Protein AF-A0A7C7CUU5-F1 (afdb_monomer)

Nearest PDB structures (foldseek):
  8btg-assembly1_E  TM=9.180E-01  e=2.457E-09  Bacillus subtilis
  8btg-assembly1_B  TM=9.273E-01  e=6.501E-09  Bacillus subtilis
  8bv3-assembly1_B  TM=9.306E-01  e=6.501E-09  Bacillus subtilis
  8btg-assembly1_A  TM=9.270E-01  e=6.909E-09  Bacillus subtilis
  2z4r-assembly2_B  TM=9.259E-01  e=1.269E-08  Thermotoga maritima

Mean predicted aligned error: 5.41 Å

Foldseek 3Di:
DVVVLPPAQEAEEEAPLVCFPVVVVLVVVLVSLVVCVVVVHHYDYYHDDQLVPRPRHDPSSSCSNVVDDDDDDDQADLVRLLVLLVVLCVVVVADDDPVLSVVCSVFWDRDNVRSNVLSVQQSVQCVVVVHHDDNVSSCVSVVTD

Radius of gyration: 21.54 Å; Cα contacts (8 Å, |Δi|>4): 135; chains: 1; bounding box: 41×31×57 Å

pLDDT: mean 91.65, std 7.76, range [48.78, 97.62]

Secondary structure (DSSP, 8-state):
-TTGGGG-SEEEE--GGGGTT-HHHHHHHHHHHHHHHHTT-EEEE--SS-GGG-TTS-HHHHHHHHSS-----PPPPHHHHHHHHHHHHHHTT----HHHHHHHHHHS-SSHHHHHHHHHHHHHHHHHHT----HHHHHHHHT--

Structur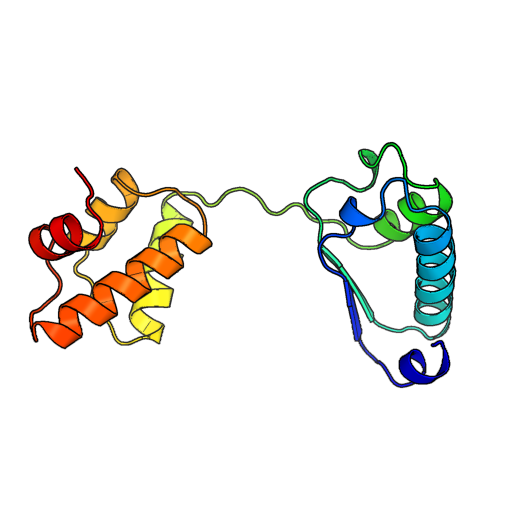e (mmCIF, N/CA/C/O backbone):
data_AF-A0A7C7CUU5-F1
#
_entry.id   AF-A0A7C7CUU5-F1
#
loop_
_atom_site.group_PDB
_atom_site.id
_atom_site.type_symbol
_atom_site.label_atom_id
_atom_site.label_alt_id
_atom_site.label_comp_id
_atom_site.label_asym_id
_atom_site.label_entity_id
_atom_site.label_seq_id
_atom_site.pdbx_PDB_ins_code
_atom_site.Cartn_x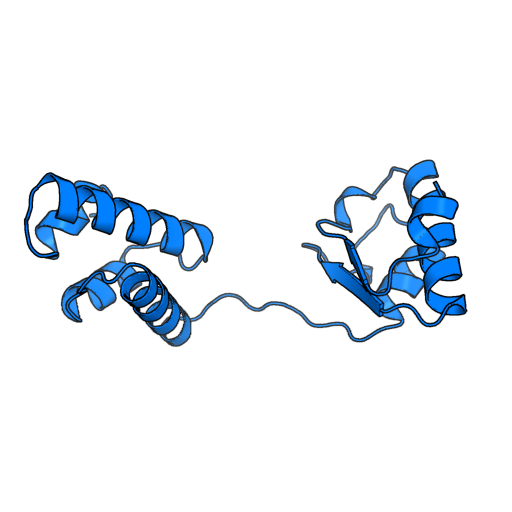
_atom_site.Cartn_y
_atom_site.Cartn_z
_atom_site.occupancy
_atom_site.B_iso_or_equiv
_atom_site.auth_seq_id
_atom_site.auth_comp_id
_atom_site.auth_asym_id
_atom_site.auth_atom_id
_atom_site.pdbx_PDB_model_num
ATOM 1 N N . PHE A 1 1 ? 7.068 -18.279 -21.998 1.00 48.78 1 PHE A N 1
ATOM 2 C CA . PHE A 1 1 ? 6.876 -16.993 -21.290 1.00 48.78 1 PHE A CA 1
ATOM 3 C C . PHE A 1 1 ? 6.014 -16.027 -22.108 1.00 48.78 1 PHE A C 1
ATOM 5 O O . PHE A 1 1 ? 4.957 -15.649 -21.632 1.00 48.78 1 PHE A O 1
ATOM 12 N N . ILE A 1 2 ? 6.373 -15.716 -23.363 1.00 55.19 2 ILE A N 1
ATOM 13 C CA . ILE A 1 2 ? 5.593 -14.809 -24.239 1.00 55.19 2 ILE A CA 1
ATOM 14 C C . ILE A 1 2 ? 4.185 -15.345 -24.594 1.00 55.19 2 ILE A C 1
ATOM 16 O O . ILE A 1 2 ? 3.249 -14.558 -24.719 1.00 55.19 2 ILE A O 1
ATOM 20 N N . SER A 1 3 ? 3.977 -16.669 -24.691 1.00 58.28 3 SER A N 1
ATOM 21 C CA . SER A 1 3 ? 2.643 -17.207 -25.032 1.00 58.28 3 SER A CA 1
ATOM 22 C C . SER A 1 3 ? 1.585 -16.953 -23.950 1.00 58.28 3 SER A C 1
ATOM 24 O O . SER A 1 3 ? 0.435 -16.697 -24.285 1.00 58.28 3 SER A O 1
ATOM 26 N N . ILE A 1 4 ? 1.971 -16.924 -22.667 1.00 62.25 4 ILE A N 1
ATOM 27 C CA . ILE A 1 4 ? 1.054 -16.642 -21.546 1.00 62.25 4 ILE A CA 1
ATOM 28 C C . ILE A 1 4 ? 0.581 -15.179 -21.591 1.00 62.25 4 ILE A C 1
ATOM 30 O O . ILE A 1 4 ? -0.556 -14.875 -21.253 1.00 62.25 4 ILE A O 1
ATOM 34 N N . LEU A 1 5 ? 1.433 -14.277 -22.084 1.00 66.38 5 LEU A N 1
ATOM 35 C CA . LEU A 1 5 ? 1.141 -12.847 -22.207 1.00 66.38 5 LEU A CA 1
ATOM 36 C C . LEU A 1 5 ? 0.361 -12.496 -23.484 1.00 66.38 5 LEU A C 1
ATOM 38 O O . LEU A 1 5 ? 0.025 -11.339 -23.704 1.00 66.38 5 LEU A O 1
ATOM 42 N N . SER A 1 6 ? 0.076 -13.467 -24.354 1.00 67.31 6 SER A N 1
ATOM 43 C CA . SER A 1 6 ? -0.603 -13.187 -25.625 1.00 67.31 6 SER A CA 1
ATOM 44 C C . SER A 1 6 ? -2.115 -12.985 -25.474 1.00 67.31 6 SER A C 1
ATOM 46 O O . SER A 1 6 ? -2.705 -12.320 -26.318 1.00 67.31 6 SER A O 1
ATOM 48 N N . ASN A 1 7 ? -2.708 -13.479 -24.381 1.00 80.38 7 ASN A N 1
ATOM 49 C CA . ASN A 1 7 ? -4.144 -13.382 -24.090 1.00 80.38 7 ASN A CA 1
ATOM 50 C C . ASN A 1 7 ? -4.478 -12.453 -22.911 1.00 80.38 7 ASN A C 1
ATOM 52 O O . ASN A 1 7 ? -5.584 -12.521 -22.385 1.00 80.38 7 ASN A O 1
ATOM 56 N N . ILE A 1 8 ? -3.547 -11.606 -22.460 1.00 88.19 8 ILE A N 1
ATOM 57 C CA . ILE A 1 8 ? -3.843 -10.652 -21.383 1.00 88.19 8 ILE A CA 1
ATOM 58 C C . ILE A 1 8 ? -4.290 -9.307 -21.949 1.00 88.19 8 ILE A C 1
ATOM 60 O O . ILE A 1 8 ? -3.719 -8.818 -22.921 1.00 88.19 8 ILE A O 1
ATOM 64 N N . ASP A 1 9 ? -5.280 -8.691 -21.309 1.00 90.75 9 ASP A N 1
ATOM 65 C CA . ASP A 1 9 ? -5.729 -7.331 -21.634 1.00 90.75 9 ASP A CA 1
ATOM 66 C C . ASP A 1 9 ? -5.135 -6.270 -20.702 1.00 90.75 9 ASP A C 1
ATOM 68 O O . ASP A 1 9 ? -5.076 -5.091 -21.056 1.00 90.75 9 ASP A O 1
ATOM 72 N N . LEU A 1 10 ? -4.664 -6.699 -19.525 1.00 92.31 10 LEU A N 1
ATOM 73 C CA . LEU A 1 10 ? -4.067 -5.857 -18.497 1.00 92.31 10 LEU A CA 1
ATOM 74 C C . LEU A 1 10 ? -2.840 -6.544 -17.882 1.00 92.31 10 LEU A C 1
ATOM 76 O O . LEU A 1 10 ? -2.936 -7.662 -17.378 1.00 92.31 10 LEU A O 1
ATOM 80 N N . PHE A 1 11 ? -1.705 -5.848 -17.885 1.00 93.00 11 PHE A N 1
ATOM 81 C CA . PHE A 1 11 ? -0.484 -6.228 -17.179 1.00 93.00 11 PHE A CA 1
ATOM 82 C C . PHE A 1 11 ? -0.249 -5.276 -16.005 1.00 93.00 11 PHE A C 1
ATOM 84 O O . PHE A 1 11 ? -0.115 -4.069 -16.202 1.00 93.00 11 PHE A O 1
ATOM 91 N N . LEU A 1 12 ? -0.201 -5.820 -14.790 1.00 94.88 12 LEU A N 1
ATOM 92 C CA . LEU A 1 12 ? 0.088 -5.077 -13.565 1.00 94.88 12 LEU A CA 1
ATOM 93 C C . LEU A 1 12 ? 1.406 -5.574 -12.986 1.00 94.88 12 LEU A C 1
ATOM 95 O O . LEU A 1 12 ? 1.577 -6.780 -12.800 1.00 94.88 12 LEU A O 1
ATOM 99 N N . LEU A 1 13 ? 2.315 -4.655 -12.684 1.00 93.44 13 LEU A N 1
ATOM 100 C CA . LEU A 1 13 ? 3.590 -4.981 -12.059 1.00 93.44 13 LEU A CA 1
ATOM 101 C C . LEU A 1 13 ? 3.846 -4.046 -10.879 1.00 93.44 13 LEU A C 1
ATOM 103 O O . LEU A 1 13 ? 3.903 -2.830 -11.040 1.00 93.44 13 LEU A O 1
ATOM 107 N N . ASP A 1 14 ? 3.997 -4.638 -9.702 1.00 94.62 14 ASP A N 1
ATOM 108 C CA . ASP A 1 14 ? 4.284 -3.935 -8.454 1.00 94.62 14 ASP A CA 1
ATOM 109 C C . ASP A 1 14 ? 5.778 -4.018 -8.104 1.00 94.62 14 ASP A C 1
ATOM 111 O O . ASP A 1 14 ? 6.490 -4.900 -8.597 1.00 94.62 14 ASP A O 1
ATOM 115 N N . ALA A 1 15 ? 6.237 -3.103 -7.251 1.00 93.50 15 ALA A N 1
ATOM 116 C CA . ALA A 1 15 ? 7.617 -2.971 -6.790 1.00 93.50 15 ALA A CA 1
ATOM 117 C C . ALA A 1 15 ? 8.652 -2.982 -7.933 1.00 93.50 15 ALA A C 1
ATOM 119 O O . ALA A 1 15 ? 9.645 -3.717 -7.887 1.00 93.50 15 ALA A O 1
ATOM 120 N N . VAL A 1 16 ? 8.429 -2.173 -8.977 1.00 93.25 16 VAL A N 1
ATOM 121 C CA . VAL A 1 16 ? 9.335 -2.110 -10.144 1.00 93.25 16 VAL A CA 1
ATOM 122 C C . VAL A 1 16 ? 10.773 -1.743 -9.772 1.00 93.25 16 VAL A C 1
ATOM 124 O O . VAL A 1 16 ? 11.707 -2.203 -10.421 1.00 93.25 16 VAL A O 1
ATOM 127 N N . ASP A 1 17 ? 10.966 -0.994 -8.688 1.00 93.44 17 ASP A N 1
ATOM 128 C CA . ASP A 1 17 ? 12.261 -0.660 -8.088 1.00 93.44 17 ASP A CA 1
ATOM 129 C C . ASP A 1 17 ? 13.119 -1.896 -7.750 1.00 93.44 17 ASP A C 1
ATOM 131 O O . ASP A 1 17 ? 14.345 -1.849 -7.832 1.00 93.44 17 ASP A O 1
ATOM 135 N N . HIS A 1 18 ? 12.517 -3.060 -7.487 1.00 94.31 18 HIS A N 1
ATOM 136 C CA . HIS A 1 18 ? 13.259 -4.297 -7.207 1.00 94.31 18 HIS A CA 1
ATOM 137 C C . HIS A 1 18 ? 14.016 -4.873 -8.416 1.00 94.31 18 HIS A C 1
ATOM 139 O O . HIS A 1 18 ? 14.717 -5.889 -8.275 1.00 94.31 18 HIS A O 1
ATOM 145 N N . ILE A 1 19 ? 13.853 -4.289 -9.605 1.00 93.69 19 ILE A N 1
ATOM 146 C CA . ILE A 1 19 ? 14.566 -4.689 -10.820 1.00 93.69 19 ILE A CA 1
ATOM 147 C C . ILE A 1 19 ? 15.978 -4.089 -10.906 1.00 93.69 19 ILE A C 1
ATOM 149 O O . ILE A 1 19 ? 16.782 -4.550 -11.722 1.00 93.69 19 ILE A O 1
ATOM 153 N N . GLU A 1 20 ? 16.302 -3.096 -10.073 1.00 94.56 20 GLU A N 1
ATOM 154 C CA . GLU A 1 20 ? 17.608 -2.433 -10.070 1.00 94.56 20 GLU A CA 1
ATOM 155 C C . GLU A 1 20 ? 18.767 -3.438 -9.957 1.00 94.56 20 GLU A C 1
ATOM 157 O O . GLU A 1 20 ? 18.735 -4.394 -9.179 1.00 94.56 20 GLU A O 1
ATOM 162 N N . GLY A 1 21 ? 19.792 -3.256 -10.794 1.00 95.06 21 GLY A N 1
ATOM 163 C CA . GLY A 1 21 ? 20.977 -4.117 -10.860 1.00 95.06 21 GLY A CA 1
ATOM 164 C C . GLY A 1 21 ? 20.754 -5.502 -11.487 1.00 95.06 21 GLY A C 1
ATOM 165 O O . GLY A 1 21 ? 21.722 -6.198 -11.792 1.00 95.06 21 GLY A O 1
ATOM 166 N N . LYS A 1 22 ? 19.506 -5.921 -11.740 1.00 96.38 22 LYS A N 1
ATOM 167 C CA . LYS A 1 22 ? 19.175 -7.234 -12.323 1.00 96.38 22 LYS A CA 1
ATOM 168 C C . LYS A 1 22 ? 19.083 -7.163 -13.850 1.00 96.38 22 LYS A C 1
ATOM 170 O O . LYS A 1 22 ? 18.002 -7.352 -14.406 1.00 96.38 22 LYS A O 1
ATOM 175 N N . ARG A 1 23 ? 20.211 -6.928 -14.531 1.00 95.38 23 ARG A N 1
ATOM 176 C CA . ARG A 1 23 ? 20.282 -6.696 -15.996 1.00 95.38 23 ARG A CA 1
ATOM 177 C C . ARG A 1 23 ? 19.434 -7.654 -16.838 1.00 95.38 23 ARG A C 1
ATOM 179 O O . ARG A 1 23 ? 18.551 -7.210 -17.560 1.00 95.38 23 ARG A O 1
ATOM 186 N N . THR A 1 24 ? 19.600 -8.967 -16.674 1.00 95.62 24 THR A N 1
ATOM 187 C CA . THR A 1 24 ? 18.819 -9.963 -17.436 1.00 95.62 24 THR A CA 1
ATOM 188 C C . THR A 1 24 ? 17.309 -9.848 -17.200 1.00 95.62 24 THR A C 1
ATOM 190 O O . THR A 1 24 ? 16.506 -10.117 -18.094 1.00 95.62 24 THR A O 1
ATOM 193 N N . SER A 1 25 ? 16.893 -9.469 -15.992 1.00 95.31 25 SER A N 1
ATOM 194 C CA . SER A 1 25 ? 15.480 -9.260 -15.679 1.00 95.31 25 SER A CA 1
ATOM 195 C C . SER A 1 25 ? 14.959 -7.958 -16.291 1.00 95.31 25 SER A C 1
ATOM 197 O O . SER A 1 25 ? 13.826 -7.939 -16.767 1.00 95.31 25 SER A O 1
ATOM 199 N N . GLN A 1 26 ? 15.780 -6.905 -16.338 1.00 96.25 26 GLN A N 1
ATOM 200 C CA . GLN A 1 26 ? 15.449 -5.641 -17.004 1.00 96.25 26 GLN A CA 1
ATOM 201 C C . GLN A 1 26 ? 15.259 -5.829 -18.515 1.00 96.25 26 GLN A C 1
ATOM 203 O O . GLN A 1 26 ? 14.243 -5.399 -19.058 1.00 96.25 26 GLN A O 1
ATOM 208 N N . GLU A 1 27 ? 16.164 -6.556 -19.174 1.00 95.38 27 GLU A N 1
ATOM 209 C CA . GLU A 1 27 ? 16.065 -6.884 -20.604 1.00 95.38 27 GLU A CA 1
ATOM 210 C C . GLU A 1 27 ? 14.781 -7.661 -20.920 1.00 95.38 27 GLU A C 1
ATOM 212 O O . GLU A 1 27 ? 14.029 -7.319 -21.836 1.00 95.38 27 GLU A O 1
ATOM 217 N N . LYS A 1 28 ? 14.480 -8.698 -20.127 1.00 93.38 28 LYS A N 1
ATOM 218 C CA . LYS A 1 28 ? 13.251 -9.486 -20.298 1.00 93.38 28 LYS A CA 1
ATOM 219 C C . LYS A 1 28 ? 12.001 -8.640 -20.086 1.00 93.38 28 LYS A C 1
ATOM 221 O O . LYS A 1 28 ? 11.045 -8.781 -20.846 1.00 93.38 28 LYS A O 1
ATOM 226 N N . LEU A 1 29 ? 12.001 -7.774 -19.072 1.00 94.12 29 LEU A N 1
ATOM 227 C CA . LEU A 1 29 ? 10.879 -6.884 -18.798 1.00 94.12 29 LEU A CA 1
ATOM 228 C C . LEU A 1 29 ? 10.665 -5.895 -19.949 1.00 94.12 29 LEU A C 1
ATOM 230 O O . LEU A 1 29 ? 9.529 -5.701 -20.369 1.00 94.12 29 LEU A O 1
ATOM 234 N N . TYR A 1 30 ? 11.733 -5.342 -20.520 1.00 94.94 30 TYR A N 1
ATOM 235 C CA . TYR A 1 30 ? 11.642 -4.466 -21.687 1.00 94.94 30 TYR A CA 1
ATOM 236 C C . TYR A 1 30 ? 10.982 -5.148 -22.889 1.00 94.94 30 TYR A C 1
ATOM 238 O O . TYR A 1 30 ? 10.052 -4.594 -23.476 1.00 94.94 30 TYR A O 1
ATOM 246 N N . LEU A 1 31 ? 11.392 -6.378 -23.216 1.00 93.19 31 LEU A N 1
ATOM 247 C CA . LEU A 1 31 ? 10.776 -7.149 -24.303 1.00 93.19 31 LEU A CA 1
ATOM 248 C C . LEU A 1 31 ? 9.287 -7.424 -24.047 1.00 93.19 31 LEU A C 1
ATOM 250 O O . LEU A 1 31 ? 8.472 -7.338 -24.966 1.00 93.19 31 LEU A O 1
ATOM 254 N N . VAL A 1 32 ? 8.923 -7.724 -22.796 1.00 92.19 32 VAL A N 1
ATOM 255 C CA . VAL A 1 32 ? 7.524 -7.915 -22.390 1.00 92.19 32 VAL A CA 1
ATOM 256 C C . VAL A 1 32 ? 6.717 -6.632 -22.574 1.00 92.19 32 VAL A C 1
ATOM 258 O O . VAL A 1 32 ? 5.666 -6.671 -23.210 1.00 92.19 32 VAL A O 1
ATOM 261 N N . ILE A 1 33 ? 7.210 -5.503 -22.060 1.00 92.81 33 ILE A N 1
ATOM 262 C CA . ILE A 1 33 ? 6.521 -4.212 -22.152 1.00 92.81 33 ILE A CA 1
ATOM 263 C C . ILE A 1 33 ? 6.304 -3.831 -23.616 1.00 92.81 33 ILE A C 1
ATOM 265 O O . ILE A 1 33 ? 5.188 -3.481 -23.988 1.00 92.81 33 ILE A O 1
ATOM 269 N N . ASN A 1 34 ? 7.325 -3.965 -24.464 1.00 92.19 34 ASN A N 1
ATOM 270 C CA . ASN A 1 34 ? 7.205 -3.631 -25.884 1.00 92.19 34 ASN A CA 1
ATOM 271 C C . ASN A 1 34 ? 6.160 -4.485 -26.589 1.00 92.19 34 ASN A C 1
ATOM 273 O O . ASN A 1 34 ? 5.288 -3.940 -27.256 1.00 92.19 34 ASN A O 1
ATOM 277 N N . SER A 1 35 ? 6.196 -5.804 -26.383 1.00 91.56 35 SER A N 1
ATOM 278 C CA . SER A 1 35 ? 5.227 -6.705 -27.010 1.00 91.56 35 SER A CA 1
ATOM 279 C C . SER A 1 35 ? 3.789 -6.409 -26.572 1.00 91.56 35 SER A C 1
ATOM 281 O O . SER A 1 35 ? 2.859 -6.563 -27.361 1.00 91.56 35 SER A O 1
ATOM 283 N N . LEU A 1 36 ? 3.587 -5.983 -25.322 1.00 92.06 36 LEU A N 1
ATOM 284 C CA . LEU A 1 36 ? 2.271 -5.597 -24.814 1.00 92.06 36 LEU A CA 1
ATOM 285 C C . LEU A 1 36 ? 1.808 -4.250 -25.378 1.00 92.06 36 LEU A C 1
ATOM 287 O O . LEU A 1 36 ? 0.642 -4.131 -25.744 1.00 92.06 36 LEU A O 1
ATOM 291 N N . ILE A 1 37 ? 2.711 -3.273 -25.502 1.00 90.62 37 ILE A N 1
ATOM 292 C CA . ILE A 1 37 ? 2.424 -1.976 -26.131 1.00 90.62 37 ILE A CA 1
ATOM 293 C C . ILE A 1 37 ? 2.045 -2.161 -27.605 1.00 90.62 37 ILE A C 1
ATOM 295 O O . ILE A 1 37 ? 1.038 -1.614 -28.041 1.00 90.62 37 ILE A O 1
ATOM 299 N N . GLU A 1 38 ? 2.805 -2.963 -28.357 1.00 91.25 38 GLU A N 1
ATOM 300 C CA . GLU A 1 38 ? 2.537 -3.270 -29.774 1.00 91.25 38 GLU A CA 1
ATOM 301 C C . GLU A 1 38 ? 1.173 -3.933 -29.990 1.00 91.25 38 GLU A C 1
ATOM 303 O O . GLU A 1 38 ? 0.557 -3.775 -31.039 1.00 91.25 38 GLU A O 1
ATOM 308 N N . LYS A 1 39 ? 0.692 -4.673 -28.988 1.00 91.69 39 LYS A N 1
ATOM 309 C CA . LYS A 1 39 ? -0.624 -5.323 -28.985 1.00 91.69 39 LYS A CA 1
ATOM 310 C C . LYS A 1 39 ? -1.722 -4.462 -28.354 1.00 91.69 39 LYS A C 1
ATOM 312 O O . LYS A 1 39 ? -2.793 -4.993 -28.057 1.00 91.69 39 LYS A O 1
ATOM 317 N N . GLU A 1 40 ? -1.444 -3.186 -28.090 1.00 91.38 40 GLU A N 1
ATOM 318 C CA . GLU A 1 40 ? -2.366 -2.220 -27.478 1.00 91.38 40 GLU A CA 1
ATOM 319 C C . GLU A 1 40 ? -2.944 -2.697 -26.132 1.00 91.38 40 GLU A C 1
ATOM 321 O O . GLU A 1 40 ? -4.082 -2.397 -25.758 1.00 91.38 40 GLU A O 1
ATOM 326 N N . LYS A 1 41 ? -2.161 -3.474 -25.376 1.00 92.19 41 LYS A N 1
ATOM 327 C CA . LYS A 1 41 ? -2.567 -3.965 -24.057 1.00 92.19 41 LYS A CA 1
ATOM 328 C C . LYS A 1 41 ? -2.385 -2.883 -23.002 1.00 92.19 41 LYS A C 1
ATOM 330 O O . LYS A 1 41 ? -1.491 -2.042 -23.089 1.00 92.19 41 LYS A O 1
ATOM 335 N N . LYS A 1 42 ? -3.227 -2.918 -21.967 1.00 93.12 42 LYS A N 1
ATOM 336 C CA . LYS A 1 42 ? -3.131 -1.977 -20.846 1.00 93.12 42 LYS A CA 1
ATOM 337 C C . LYS A 1 42 ? -2.017 -2.413 -19.910 1.00 93.12 42 LYS A C 1
ATOM 339 O O . LYS A 1 42 ? -1.885 -3.594 -19.593 1.00 93.12 42 LYS A O 1
ATOM 344 N N . ILE A 1 43 ? -1.238 -1.449 -19.442 1.00 93.69 43 ILE A N 1
ATOM 345 C CA . ILE A 1 43 ? -0.084 -1.692 -18.586 1.00 93.69 43 ILE A CA 1
ATOM 346 C C . ILE A 1 43 ? -0.126 -0.695 -17.432 1.00 93.69 43 ILE A C 1
ATOM 348 O O . ILE A 1 43 ? -0.346 0.493 -17.663 1.00 93.69 43 ILE A O 1
ATOM 352 N N . ALA A 1 44 ? 0.082 -1.165 -16.204 1.00 95.12 44 ALA A N 1
ATOM 353 C CA . ALA A 1 44 ? 0.297 -0.293 -15.057 1.00 95.12 44 ALA A CA 1
ATOM 354 C C . ALA A 1 44 ? 1.434 -0.811 -14.175 1.00 95.12 44 ALA A C 1
ATOM 356 O O . ALA A 1 44 ? 1.602 -2.017 -13.972 1.00 95.12 44 ALA A O 1
ATOM 357 N N . PHE A 1 45 ? 2.193 0.139 -13.642 1.00 94.44 45 PHE A N 1
ATOM 358 C CA . PHE A 1 45 ? 3.350 -0.101 -12.797 1.00 94.44 45 PHE A CA 1
ATOM 359 C C . PHE A 1 45 ? 3.160 0.597 -11.456 1.00 94.44 45 PHE A C 1
ATOM 361 O O . PHE A 1 45 ? 2.627 1.707 -11.407 1.00 94.44 45 PHE A O 1
ATOM 368 N N . ALA A 1 46 ? 3.632 -0.033 -10.390 1.00 95.38 46 ALA A N 1
ATOM 369 C CA . ALA A 1 46 ? 3.748 0.575 -9.075 1.00 95.38 46 ALA A CA 1
ATOM 370 C C . ALA A 1 46 ? 5.172 0.392 -8.543 1.00 95.38 46 ALA A C 1
ATOM 372 O O . ALA A 1 46 ? 5.843 -0.603 -8.827 1.00 95.38 46 ALA A O 1
ATOM 373 N N . GLY A 1 47 ? 5.642 1.387 -7.800 1.00 94.06 47 GLY A N 1
ATOM 374 C CA . GLY A 1 47 ? 6.968 1.388 -7.210 1.00 94.06 47 GLY A CA 1
ATOM 375 C C . GLY A 1 47 ? 7.123 2.485 -6.168 1.00 94.06 47 GLY A C 1
ATOM 376 O O . GLY A 1 47 ? 6.321 3.419 -6.101 1.00 94.06 47 GLY A O 1
ATOM 377 N N . ASN A 1 48 ? 8.165 2.363 -5.355 1.00 92.44 48 ASN A N 1
ATOM 378 C CA . ASN A 1 48 ? 8.454 3.290 -4.257 1.00 92.44 48 ASN A CA 1
ATOM 379 C C . ASN A 1 48 ? 9.285 4.497 -4.698 1.00 92.44 48 ASN A C 1
ATOM 381 O O . ASN A 1 48 ? 9.387 5.493 -3.981 1.00 92.44 48 ASN A O 1
ATOM 385 N N . LEU A 1 49 ? 9.915 4.401 -5.867 1.00 90.19 49 LEU A N 1
ATOM 386 C CA . LEU A 1 49 ? 10.784 5.429 -6.415 1.00 90.19 49 LEU A CA 1
ATOM 387 C C . LEU A 1 49 ? 10.216 5.938 -7.733 1.00 90.19 49 LEU A C 1
ATOM 389 O O . LEU A 1 49 ? 9.704 5.177 -8.551 1.00 90.19 49 LEU A O 1
ATOM 393 N N . ASN A 1 50 ? 10.366 7.242 -7.964 1.00 90.19 50 ASN A N 1
ATOM 394 C CA . ASN A 1 50 ? 10.168 7.792 -9.298 1.00 90.19 50 ASN A CA 1
ATOM 395 C C . ASN A 1 50 ? 11.116 7.062 -10.274 1.00 90.19 50 ASN A C 1
ATOM 397 O O . ASN A 1 50 ? 12.295 6.928 -9.934 1.00 90.19 50 ASN A O 1
ATOM 401 N N . PRO A 1 51 ? 10.660 6.650 -11.473 1.00 90.81 51 PRO A N 1
ATOM 402 C CA . PRO A 1 51 ? 11.507 5.965 -12.448 1.00 90.81 51 PRO A CA 1
ATOM 403 C C . PRO A 1 51 ? 12.840 6.669 -12.738 1.00 90.81 51 PRO A C 1
ATOM 405 O O . PRO A 1 51 ? 13.860 6.006 -12.883 1.00 90.81 51 PRO A O 1
ATOM 408 N N . ALA A 1 52 ? 12.866 8.008 -12.726 1.00 90.38 52 ALA A N 1
ATOM 409 C CA . ALA A 1 52 ? 14.082 8.802 -12.930 1.00 90.38 52 ALA A CA 1
ATOM 410 C C . ALA A 1 52 ? 15.136 8.645 -11.814 1.00 90.38 52 ALA A C 1
ATOM 412 O O . ALA A 1 52 ? 16.266 9.101 -11.964 1.00 90.38 52 ALA A O 1
ATOM 413 N N . LYS A 1 53 ? 14.772 8.060 -10.666 1.00 92.75 53 LYS A N 1
ATOM 414 C CA . LYS A 1 53 ? 15.660 7.845 -9.511 1.00 92.75 53 LYS A CA 1
ATOM 415 C C . LYS A 1 53 ? 16.228 6.422 -9.441 1.00 92.75 53 LYS A C 1
ATOM 417 O O . LYS A 1 53 ? 17.006 6.153 -8.527 1.00 92.75 53 LYS A O 1
ATOM 422 N N . LEU A 1 54 ? 15.867 5.535 -10.372 1.00 92.25 54 LEU A N 1
ATOM 423 C CA . LEU A 1 54 ? 16.350 4.152 -10.426 1.00 92.25 54 LEU A CA 1
ATOM 424 C C . LEU A 1 54 ? 17.769 4.102 -11.020 1.00 92.25 54 LEU A C 1
ATOM 426 O O . LEU A 1 54 ? 17.943 3.964 -12.228 1.00 92.25 54 LEU A O 1
ATOM 430 N N . LYS A 1 55 ? 18.796 4.241 -10.175 1.00 90.56 55 LYS A N 1
ATOM 431 C CA . LYS A 1 55 ? 20.197 4.448 -10.596 1.00 90.56 55 LYS A CA 1
ATOM 432 C C . LYS A 1 55 ? 20.802 3.261 -11.341 1.00 90.56 55 LYS A C 1
ATOM 434 O O . LYS A 1 55 ? 21.650 3.462 -12.201 1.00 90.56 55 LYS A O 1
ATOM 439 N N . ASN A 1 56 ? 20.404 2.038 -10.994 1.00 94.56 56 ASN A N 1
ATOM 440 C CA . ASN A 1 56 ? 20.927 0.816 -11.611 1.00 94.56 56 ASN A CA 1
ATOM 441 C C . ASN A 1 56 ? 19.912 0.190 -12.578 1.00 94.56 56 ASN A C 1
ATOM 443 O O . ASN A 1 56 ? 19.796 -1.039 -12.648 1.00 94.56 56 ASN A O 1
ATOM 447 N N . THR A 1 57 ? 19.139 1.028 -13.269 1.00 95.94 57 THR A N 1
ATOM 448 C CA . THR A 1 57 ? 18.174 0.616 -14.292 1.00 95.94 57 THR A CA 1
ATOM 449 C C . THR A 1 57 ? 18.570 1.184 -15.645 1.00 95.94 57 THR A C 1
ATOM 451 O O . THR A 1 57 ? 18.937 2.347 -15.739 1.00 95.94 57 THR A O 1
ATOM 454 N N . GLU A 1 58 ? 18.502 0.359 -16.686 1.00 96.06 58 GLU A N 1
ATOM 455 C CA . GLU A 1 58 ? 18.844 0.767 -18.048 1.00 96.06 58 GLU A CA 1
ATOM 456 C C . GLU A 1 58 ? 17.899 1.873 -18.567 1.00 96.06 58 GLU A C 1
ATOM 458 O O . GLU A 1 58 ? 16.676 1.801 -18.394 1.00 96.06 58 GLU A O 1
ATOM 463 N N . ASP A 1 59 ? 18.449 2.868 -19.270 1.00 94.56 59 ASP A N 1
ATOM 464 C CA . ASP A 1 59 ? 17.721 4.068 -19.723 1.00 94.56 59 ASP A CA 1
ATOM 465 C C . ASP A 1 59 ? 16.506 3.751 -20.608 1.00 94.56 59 ASP A C 1
ATOM 467 O O . ASP A 1 59 ? 15.473 4.431 -20.557 1.00 94.56 59 ASP A O 1
ATOM 471 N N . TYR A 1 60 ? 16.594 2.681 -21.405 1.00 94.50 60 TYR A N 1
ATOM 472 C CA . TYR A 1 60 ? 15.484 2.229 -22.243 1.00 94.50 60 TYR A CA 1
ATOM 473 C C . TYR A 1 60 ? 14.283 1.784 -21.403 1.00 94.50 60 TYR A C 1
ATOM 475 O O . TYR A 1 60 ? 13.140 1.957 -21.824 1.00 94.50 60 TYR A O 1
ATOM 483 N N . LEU A 1 61 ? 14.519 1.218 -20.217 1.00 94.81 61 LEU A N 1
ATOM 484 C CA . LEU A 1 61 ? 13.465 0.741 -19.331 1.00 94.81 61 LEU A CA 1
ATOM 485 C C . LEU A 1 61 ? 12.884 1.907 -18.526 1.00 94.81 61 LEU A C 1
ATOM 487 O O . LEU A 1 61 ? 11.661 2.007 -18.418 1.00 94.81 61 LEU A O 1
ATOM 491 N N . ILE A 1 62 ? 13.733 2.840 -18.075 1.00 94.38 62 ILE A N 1
ATOM 492 C CA . ILE A 1 62 ? 13.297 4.114 -17.473 1.00 94.38 62 ILE A CA 1
ATOM 493 C C . ILE A 1 62 ? 12.352 4.853 -18.429 1.00 94.38 62 ILE A C 1
ATOM 495 O O . ILE A 1 62 ? 11.257 5.254 -18.033 1.00 94.38 62 ILE A O 1
ATOM 499 N N . SER A 1 63 ? 12.723 4.941 -19.709 1.00 93.56 63 SER A N 1
ATOM 500 C CA . SER A 1 63 ? 11.901 5.572 -20.748 1.00 93.56 63 SER A CA 1
ATOM 501 C C . SER A 1 63 ? 10.524 4.913 -20.880 1.00 93.56 63 SER A C 1
ATOM 503 O O . SER A 1 63 ? 9.519 5.603 -21.033 1.00 93.56 63 SER A O 1
ATOM 505 N N . ARG A 1 64 ? 10.439 3.579 -20.770 1.00 93.19 64 ARG A N 1
ATOM 506 C CA . ARG A 1 64 ? 9.154 2.859 -20.820 1.00 93.19 64 ARG A CA 1
ATOM 507 C C . ARG A 1 64 ? 8.287 3.104 -19.593 1.00 93.19 64 ARG A C 1
ATOM 509 O O . ARG A 1 64 ? 7.075 3.223 -19.747 1.00 93.19 64 ARG A O 1
ATOM 516 N N . PHE A 1 65 ? 8.876 3.229 -18.406 1.00 92.56 65 PHE A N 1
ATOM 517 C CA . PHE A 1 65 ? 8.126 3.596 -17.202 1.00 92.56 65 PHE A CA 1
ATOM 518 C C . PHE A 1 65 ? 7.572 5.027 -17.265 1.00 92.56 65 PHE A C 1
ATOM 520 O O . PHE A 1 65 ? 6.519 5.294 -16.693 1.00 92.56 65 PHE A O 1
ATOM 527 N N . GLN A 1 66 ? 8.245 5.932 -17.979 1.00 90.62 66 GLN A N 1
ATOM 528 C CA . GLN A 1 66 ? 7.836 7.335 -18.123 1.00 90.62 66 GLN A CA 1
ATOM 529 C C . GLN A 1 66 ? 6.945 7.617 -19.339 1.00 90.62 66 GLN A C 1
ATOM 531 O O . GLN A 1 66 ? 6.381 8.701 -19.437 1.00 90.62 66 GLN A O 1
ATOM 536 N N . TRP A 1 67 ? 6.816 6.666 -20.267 1.00 88.19 67 TRP A N 1
ATOM 537 C CA . TRP A 1 67 ? 6.064 6.851 -21.512 1.00 88.19 67 TRP A CA 1
ATOM 538 C C . TRP A 1 67 ? 4.553 7.053 -21.293 1.00 88.19 67 TRP A C 1
ATOM 540 O O . TRP A 1 67 ? 3.878 7.651 -22.128 1.00 88.19 67 TRP A O 1
ATOM 550 N N . GLY A 1 68 ? 4.019 6.556 -20.175 1.00 86.81 68 GLY A N 1
ATOM 551 C CA . GLY A 1 68 ? 2.606 6.667 -19.818 1.00 86.81 68 GLY A CA 1
ATOM 552 C C . GLY A 1 68 ? 2.299 7.768 -18.800 1.00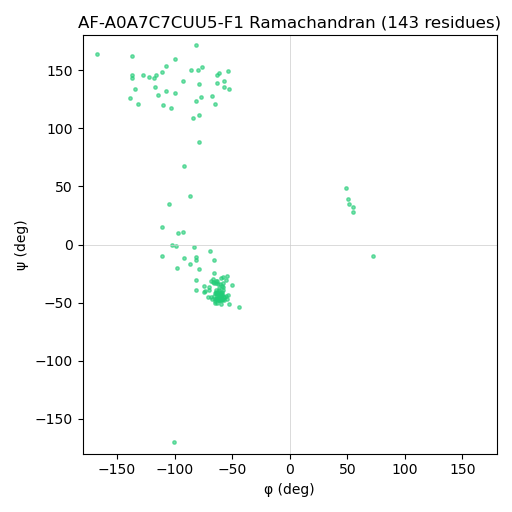 86.81 68 GLY A C 1
ATOM 553 O O . GLY A 1 68 ? 3.137 8.586 -18.428 1.00 86.81 68 GLY A O 1
ATOM 554 N N . MET A 1 69 ? 1.062 7.758 -18.300 1.00 91.12 69 MET A N 1
ATOM 555 C CA . MET A 1 69 ? 0.662 8.611 -17.182 1.00 91.12 69 MET A CA 1
ATOM 556 C C . MET A 1 69 ? 1.431 8.214 -15.916 1.00 91.12 69 MET A C 1
ATOM 558 O O . MET A 1 69 ? 1.303 7.089 -15.437 1.00 91.12 69 MET A O 1
ATOM 562 N N . SER A 1 70 ? 2.174 9.161 -15.346 1.00 88.44 70 SER A N 1
ATOM 563 C CA . SER A 1 70 ? 2.857 9.002 -14.061 1.00 88.44 70 SER A CA 1
ATOM 564 C C . SER A 1 70 ? 2.145 9.821 -12.992 1.00 88.44 70 SER A C 1
ATOM 566 O O . SER A 1 70 ? 1.864 11.004 -13.186 1.00 88.44 70 SER A O 1
ATOM 568 N N . THR A 1 71 ? 1.877 9.207 -11.843 1.00 91.50 71 THR A N 1
ATOM 569 C CA . THR A 1 71 ? 1.291 9.883 -10.685 1.00 91.50 71 THR A CA 1
ATOM 570 C C . THR A 1 71 ? 1.989 9.444 -9.408 1.00 91.50 71 THR A C 1
ATOM 572 O O . THR A 1 71 ? 2.433 8.305 -9.289 1.00 91.50 71 THR A O 1
ATOM 575 N N . GLU A 1 72 ? 2.112 10.371 -8.466 1.00 90.75 72 GLU A N 1
ATOM 576 C CA . GLU A 1 72 ? 2.697 10.121 -7.155 1.00 90.75 72 GLU A CA 1
ATOM 577 C C . GLU A 1 72 ? 1.580 9.914 -6.131 1.00 90.75 72 GLU A C 1
ATOM 579 O O . GLU A 1 72 ? 0.660 10.731 -6.018 1.00 90.75 72 GLU A O 1
ATOM 584 N N . LEU A 1 73 ? 1.681 8.839 -5.348 1.00 89.38 73 LEU A N 1
ATOM 585 C CA . LEU A 1 73 ? 0.830 8.647 -4.182 1.00 89.38 73 LEU A CA 1
ATOM 586 C C . LEU A 1 73 ? 1.362 9.491 -3.026 1.00 89.38 73 LEU A C 1
ATOM 588 O O . LEU A 1 73 ? 2.428 9.223 -2.475 1.00 89.38 73 LEU A O 1
ATOM 592 N N . LYS A 1 74 ? 0.598 10.518 -2.656 1.00 87.06 74 LYS A N 1
ATOM 593 C CA . LYS A 1 74 ? 0.928 11.374 -1.516 1.00 87.06 74 LYS A CA 1
ATOM 594 C C . LYS A 1 74 ? 0.620 10.669 -0.189 1.00 87.06 74 LYS A C 1
ATOM 596 O O . LYS A 1 74 ? -0.304 9.852 -0.136 1.00 87.06 74 LYS A O 1
ATOM 601 N N . PRO A 1 75 ? 1.335 11.020 0.894 1.00 86.06 75 PRO A N 1
ATOM 602 C CA . PRO A 1 75 ? 0.968 10.604 2.241 1.00 86.06 75 PRO A CA 1
ATOM 603 C C . PRO A 1 75 ? -0.481 10.967 2.583 1.00 86.06 75 PRO A C 1
ATOM 605 O O . PRO A 1 75 ? -1.019 11.966 2.104 1.00 86.06 75 PRO A O 1
ATOM 608 N N . ILE A 1 76 ? -1.098 10.153 3.436 1.00 90.56 76 ILE A N 1
ATOM 609 C CA . ILE A 1 76 ? -2.488 10.322 3.857 1.00 90.56 76 ILE A CA 1
ATOM 610 C C . ILE A 1 76 ? -2.555 11.448 4.903 1.00 90.56 76 ILE A C 1
ATOM 612 O O . ILE A 1 76 ? -1.839 11.415 5.904 1.00 90.56 76 ILE A O 1
ATOM 616 N N . ASP A 1 77 ? -3.417 12.443 4.684 1.00 91.00 77 ASP A N 1
ATOM 617 C CA . ASP A 1 77 ? -3.702 13.497 5.668 1.00 91.00 77 ASP A CA 1
ATOM 618 C C . ASP A 1 77 ? -4.728 13.047 6.729 1.00 91.00 77 ASP A C 1
ATOM 620 O O . ASP A 1 77 ? -5.335 11.978 6.621 1.00 91.00 77 ASP A O 1
ATOM 624 N N . ASP A 1 78 ? -4.941 13.850 7.777 1.00 90.69 78 ASP A N 1
ATOM 625 C CA . ASP A 1 78 ? -5.868 13.505 8.869 1.00 90.69 78 ASP A CA 1
ATOM 626 C C . ASP A 1 78 ? -7.313 13.334 8.376 1.00 90.69 78 ASP A C 1
ATOM 628 O O . ASP A 1 78 ? -8.025 12.426 8.813 1.00 90.69 78 ASP A O 1
ATOM 632 N N . ASN A 1 79 ? -7.747 14.154 7.414 1.00 92.81 79 ASN A N 1
ATOM 633 C CA . ASN A 1 79 ? -9.100 14.082 6.863 1.00 92.81 79 ASN A CA 1
ATOM 634 C C . ASN A 1 79 ? -9.330 12.764 6.108 1.00 92.81 79 ASN A C 1
ATOM 636 O O . ASN A 1 79 ? -10.354 12.095 6.275 1.00 92.81 79 ASN A O 1
ATOM 640 N N . THR A 1 80 ? -8.359 12.374 5.293 1.00 93.44 80 THR A N 1
ATOM 641 C CA . THR A 1 80 ? -8.364 11.146 4.504 1.00 93.44 80 THR A CA 1
ATOM 642 C C . THR A 1 80 ? -8.205 9.935 5.415 1.00 93.44 80 THR A C 1
ATOM 644 O O . THR A 1 80 ? -8.925 8.952 5.251 1.00 93.44 80 THR A O 1
ATOM 647 N N . THR A 1 81 ? -7.359 10.027 6.442 1.00 94.69 81 THR A N 1
ATOM 648 C CA . THR A 1 81 ? -7.199 8.994 7.475 1.00 94.69 81 THR A CA 1
ATOM 649 C C . THR A 1 81 ? -8.527 8.725 8.183 1.00 94.69 81 THR A C 1
ATOM 651 O O . THR A 1 81 ? -8.949 7.571 8.275 1.00 94.69 81 THR A O 1
ATOM 654 N N . ALA A 1 82 ? -9.249 9.772 8.597 1.00 95.25 82 ALA A N 1
ATOM 655 C CA . ALA A 1 82 ? -10.558 9.644 9.240 1.00 95.25 82 ALA A CA 1
ATOM 656 C C . ALA A 1 82 ? -11.584 8.954 8.325 1.00 95.25 82 ALA A C 1
ATOM 658 O O . ALA A 1 82 ? -12.330 8.065 8.755 1.00 95.25 82 ALA A O 1
ATOM 659 N N . LYS A 1 83 ? -11.590 9.317 7.036 1.00 95.44 83 LYS A N 1
ATOM 660 C CA . LYS A 1 83 ? -12.439 8.685 6.014 1.00 95.44 83 LYS A CA 1
ATOM 661 C C . LYS A 1 83 ? -12.090 7.211 5.814 1.00 95.44 83 LYS A C 1
ATOM 663 O O . LYS A 1 83 ? -13.006 6.395 5.724 1.00 95.44 83 LYS A O 1
ATOM 668 N N . ILE A 1 84 ? -10.805 6.855 5.788 1.00 96.00 84 ILE A N 1
ATOM 669 C CA . ILE A 1 84 ? -10.340 5.466 5.663 1.00 96.00 84 ILE A CA 1
ATOM 670 C C . ILE A 1 84 ? -10.751 4.650 6.891 1.00 96.00 84 ILE A C 1
ATOM 672 O O . ILE A 1 84 ? -11.352 3.591 6.722 1.00 96.00 84 ILE A O 1
ATOM 676 N N . ILE A 1 85 ? -10.508 5.151 8.109 1.00 96.88 85 ILE A N 1
ATOM 677 C CA . ILE A 1 85 ? -10.945 4.516 9.366 1.00 96.88 85 ILE A CA 1
ATOM 678 C C . ILE A 1 85 ? -12.450 4.235 9.318 1.00 96.88 85 ILE A C 1
ATOM 680 O O . ILE A 1 85 ? -12.889 3.102 9.522 1.00 96.88 85 ILE A O 1
ATOM 684 N N . THR A 1 86 ? -13.239 5.256 8.978 1.00 96.62 86 THR A N 1
ATOM 685 C CA . THR A 1 86 ? -14.702 5.161 8.901 1.00 96.62 86 THR A CA 1
ATOM 686 C C . THR A 1 86 ? -15.148 4.150 7.846 1.00 96.62 86 THR A C 1
ATOM 688 O O . THR A 1 86 ? -16.061 3.359 8.088 1.00 96.62 86 THR A O 1
ATOM 691 N N . LYS A 1 87 ? -14.508 4.153 6.670 1.00 97.25 87 LYS A N 1
ATOM 692 C CA . LYS A 1 87 ? -14.819 3.228 5.575 1.00 97.25 87 LYS A CA 1
ATOM 693 C C . LYS A 1 87 ? -14.509 1.786 5.962 1.00 97.25 87 LYS A C 1
ATOM 695 O O . LYS A 1 87 ? -15.383 0.937 5.824 1.00 97.25 87 LYS A O 1
ATO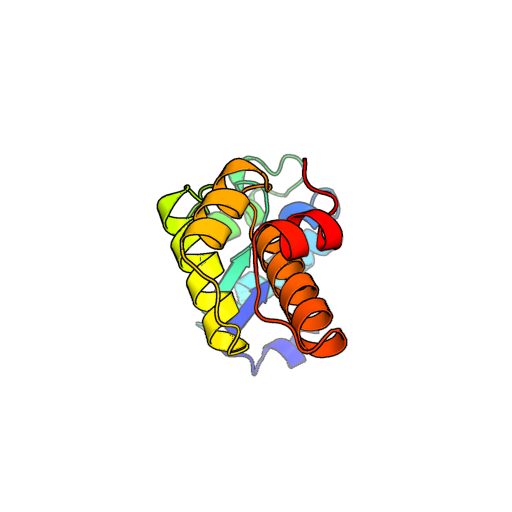M 700 N N . LEU A 1 88 ? -13.312 1.524 6.484 1.00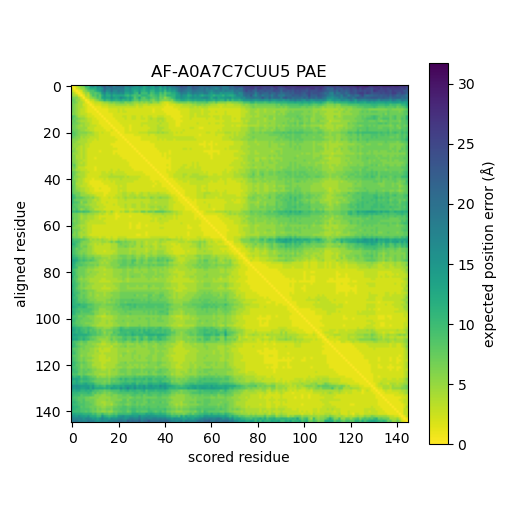 97.62 88 LEU A N 1
ATOM 701 C CA . LEU A 1 88 ? -12.887 0.188 6.901 1.00 97.62 88 LEU A CA 1
ATOM 702 C C . LEU A 1 88 ? -13.779 -0.369 8.010 1.00 97.62 88 LEU A C 1
ATOM 704 O O . LEU A 1 88 ? -14.179 -1.527 7.944 1.00 97.62 88 LEU A O 1
ATOM 708 N N . ALA A 1 89 ? -14.142 0.456 8.993 1.00 96.69 89 ALA A N 1
ATOM 709 C CA . ALA A 1 89 ? -15.055 0.055 10.056 1.00 96.69 89 ALA A CA 1
ATOM 710 C C . ALA A 1 89 ? -16.448 -0.282 9.518 1.00 96.69 89 ALA A C 1
ATOM 712 O O . ALA A 1 89 ? -17.013 -1.318 9.866 1.00 96.69 89 ALA A O 1
ATOM 713 N N . ARG A 1 90 ? -16.975 0.542 8.603 1.00 96.94 90 ARG A N 1
ATOM 714 C CA . ARG A 1 90 ? -18.257 0.280 7.936 1.00 96.94 90 ARG A CA 1
ATOM 715 C C . ARG A 1 90 ? -18.237 -1.033 7.154 1.00 96.94 90 ARG A C 1
ATOM 717 O O . ARG A 1 90 ? -19.210 -1.779 7.226 1.00 96.94 90 ARG A O 1
ATOM 724 N N . ASP A 1 91 ? -17.143 -1.328 6.455 1.00 97.19 91 ASP A N 1
ATOM 725 C CA . ASP A 1 91 ? -17.001 -2.546 5.645 1.00 97.19 91 ASP A CA 1
ATOM 726 C C . ASP A 1 91 ? -17.057 -3.821 6.490 1.00 97.19 91 ASP A C 1
ATOM 728 O O . ASP A 1 91 ? -17.599 -4.834 6.048 1.00 97.19 91 ASP A O 1
ATOM 732 N N . VAL A 1 92 ? -16.585 -3.754 7.737 1.00 95.69 92 VAL A N 1
ATOM 733 C CA . VAL A 1 92 ? -16.676 -4.858 8.706 1.00 95.69 92 VAL A CA 1
ATOM 734 C C . VAL A 1 92 ? -17.862 -4.724 9.671 1.00 95.69 92 VAL A C 1
ATOM 736 O O . VAL A 1 92 ? -17.954 -5.479 10.634 1.00 95.69 92 VAL A O 1
ATOM 739 N N . ARG A 1 93 ? -18.785 -3.781 9.420 1.00 94.81 93 ARG A N 1
ATOM 740 C CA . ARG A 1 93 ? -19.957 -3.463 10.267 1.00 94.81 93 ARG A CA 1
ATOM 741 C C . ARG A 1 93 ? -19.606 -3.127 11.725 1.00 94.81 93 ARG A C 1
ATOM 743 O O . ARG A 1 93 ? -20.429 -3.300 12.623 1.00 94.81 93 ARG A O 1
ATOM 750 N N . LEU A 1 94 ? -18.404 -2.610 11.955 1.00 95.44 94 LEU A N 1
ATOM 751 C CA . LEU A 1 94 ? -17.952 -2.125 13.251 1.00 95.44 94 LEU A CA 1
ATOM 752 C C . LEU A 1 94 ? -18.486 -0.710 13.486 1.00 95.44 94 LEU A C 1
ATOM 754 O O . LEU A 1 94 ? -18.218 0.212 12.714 1.00 95.44 94 LEU A O 1
ATOM 758 N N . ILE A 1 95 ? -19.212 -0.524 14.585 1.00 93.88 95 ILE A N 1
ATOM 759 C CA . ILE A 1 95 ? -19.652 0.801 15.025 1.00 93.88 95 ILE A CA 1
ATOM 760 C C . ILE A 1 95 ? -18.514 1.438 15.822 1.00 93.88 95 ILE A C 1
ATOM 762 O O . ILE A 1 95 ? -18.235 1.031 16.950 1.00 93.88 95 ILE A O 1
ATOM 766 N N . LEU A 1 96 ? -17.877 2.452 15.236 1.00 95.44 96 LEU A N 1
ATOM 767 C CA . LEU A 1 96 ? -16.869 3.278 15.896 1.00 95.44 96 LEU A CA 1
ATOM 768 C C . LEU A 1 96 ? -17.470 4.628 16.297 1.00 95.44 96 LEU A C 1
ATOM 770 O O . LEU A 1 96 ? -17.870 5.390 15.416 1.00 95.44 96 LEU A O 1
ATOM 774 N N . PRO A 1 97 ? -17.524 4.953 17.599 1.00 96.06 97 PRO A N 1
ATOM 775 C CA . PRO A 1 97 ? -17.855 6.301 18.046 1.00 96.06 97 PRO A CA 1
ATOM 776 C C . PRO A 1 97 ? -16.834 7.326 17.539 1.00 96.06 97 PRO A C 1
ATOM 778 O O . PRO A 1 97 ? -15.641 7.034 17.482 1.00 96.06 97 PRO A O 1
ATOM 781 N N . GLU A 1 98 ? -17.281 8.550 17.267 1.00 94.69 98 GLU A N 1
ATOM 782 C CA . GLU A 1 98 ? -16.430 9.648 16.781 1.00 94.69 98 GLU A CA 1
ATOM 783 C C . GLU A 1 98 ? -15.210 9.897 17.682 1.00 94.69 98 GLU A C 1
ATOM 785 O O . GLU A 1 98 ? -14.084 9.923 17.198 1.00 94.69 98 GLU A O 1
ATOM 790 N N . LYS A 1 99 ? -15.405 9.896 19.007 1.00 95.81 99 LYS A N 1
ATOM 791 C CA . LYS A 1 99 ? -14.313 10.007 19.994 1.00 95.81 99 LYS A CA 1
ATOM 792 C C . LYS A 1 99 ? -13.223 8.942 19.839 1.00 95.81 99 LYS A C 1
ATOM 794 O O . LYS A 1 99 ? -12.071 9.180 20.185 1.00 95.81 99 LYS A O 1
ATOM 799 N N . VAL A 1 100 ? -13.576 7.743 19.366 1.00 96.19 100 VAL A N 1
ATOM 800 C CA . VAL A 1 100 ? -12.5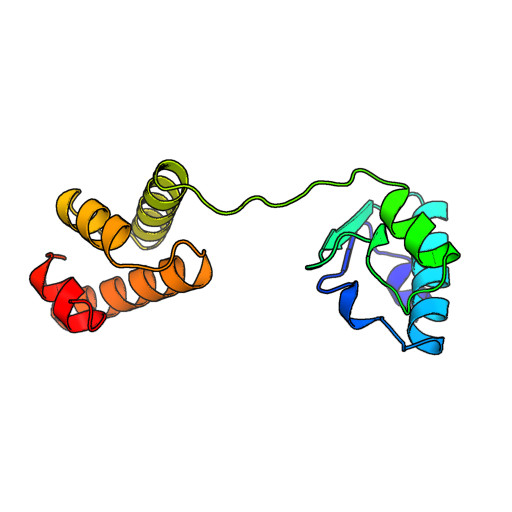92 6.686 19.099 1.00 96.19 100 VAL A CA 1
ATOM 801 C C . VAL A 1 100 ? -11.812 7.010 17.831 1.00 96.19 100 VAL A C 1
ATOM 803 O O . VAL A 1 100 ? -10.600 6.849 17.822 1.00 96.19 100 VAL A O 1
ATOM 806 N N . ILE A 1 101 ? -12.475 7.510 16.788 1.00 95.69 101 ILE A N 1
ATOM 807 C CA . ILE A 1 101 ? -11.814 7.936 15.547 1.00 95.69 101 ILE A CA 1
ATOM 808 C C . ILE A 1 101 ? -10.825 9.070 15.842 1.00 95.69 101 ILE A C 1
ATOM 810 O O . ILE A 1 101 ? -9.666 8.973 15.450 1.00 95.69 101 ILE A O 1
ATOM 814 N N . GLU A 1 102 ? -11.243 10.088 16.596 1.00 95.25 102 GLU A N 1
ATOM 815 C CA . GLU A 1 102 ? -10.378 11.185 17.053 1.00 95.25 102 GLU A CA 1
ATOM 816 C C . GLU A 1 102 ? -9.169 10.674 17.846 1.00 95.25 102 GLU A C 1
ATOM 818 O O . GLU A 1 102 ? -8.035 11.079 17.596 1.00 95.25 102 GLU A O 1
ATOM 823 N N . TYR A 1 103 ? -9.393 9.737 18.773 1.00 94.94 103 TYR A N 1
ATOM 824 C CA . TYR A 1 103 ? -8.315 9.132 19.551 1.00 94.94 103 TYR A CA 1
ATOM 825 C C . TYR A 1 103 ? -7.304 8.391 18.661 1.00 94.94 103 TYR A C 1
ATOM 827 O O . TYR A 1 103 ? -6.094 8.557 18.832 1.00 94.94 103 TYR A O 1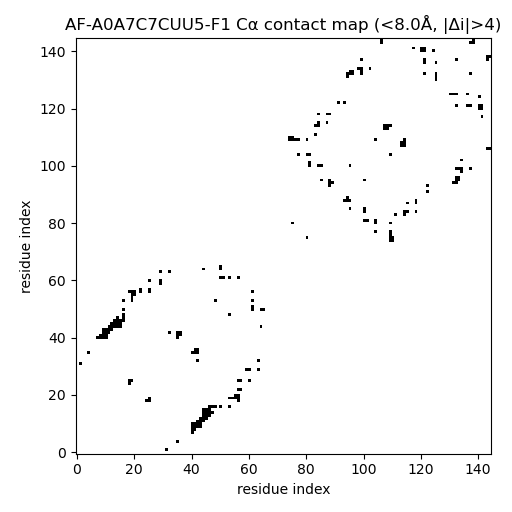
ATOM 835 N N . LEU A 1 104 ? -7.785 7.615 17.684 1.00 94.81 104 LEU A N 1
ATOM 836 C CA . LEU A 1 104 ? -6.927 6.902 16.737 1.00 94.81 104 LEU A CA 1
ATOM 837 C C . LEU A 1 104 ? -6.120 7.868 15.859 1.00 94.81 104 LEU A C 1
ATOM 839 O O . LEU A 1 104 ? -4.926 7.648 15.680 1.00 94.81 104 LEU A O 1
ATOM 843 N N . LEU A 1 105 ? -6.732 8.953 15.371 1.00 93.94 105 LEU A N 1
ATOM 844 C CA . LEU A 1 105 ? -6.057 9.961 14.539 1.00 93.94 105 LEU A CA 1
ATOM 845 C C . LEU A 1 105 ? -4.842 10.589 15.230 1.00 93.94 105 LEU A C 1
ATOM 847 O O . LEU A 1 105 ? -3.842 10.871 14.577 1.00 93.94 105 LEU A O 1
ATOM 851 N N . ILE A 1 106 ? -4.917 10.793 16.546 1.00 91.94 106 ILE A N 1
ATOM 852 C CA . ILE A 1 106 ? -3.845 11.435 17.319 1.00 91.94 106 ILE A CA 1
ATOM 853 C C . ILE A 1 106 ? -2.722 10.445 17.664 1.00 91.94 106 ILE A C 1
ATOM 855 O O . ILE A 1 106 ? -1.572 10.850 17.831 1.00 91.94 106 ILE A O 1
ATOM 859 N N . ARG A 1 107 ? -3.045 9.158 17.838 1.00 90.81 107 ARG A N 1
ATOM 860 C CA . ARG A 1 107 ? -2.142 8.176 18.467 1.00 90.81 107 ARG A CA 1
ATOM 861 C C . ARG A 1 107 ? -1.600 7.110 17.522 1.00 90.81 107 ARG A C 1
ATOM 863 O O . ARG A 1 107 ? -0.708 6.369 17.928 1.00 90.81 107 ARG A O 1
ATOM 870 N N . MET A 1 108 ? -2.104 7.016 16.295 1.00 88.44 108 MET A N 1
ATOM 871 C CA . MET A 1 108 ? -1.664 6.009 15.334 1.00 88.44 108 MET A CA 1
ATOM 872 C C . MET A 1 108 ? -0.807 6.569 14.192 1.00 88.44 108 MET A C 1
ATOM 874 O O . MET A 1 108 ? -0.981 7.717 13.784 1.00 88.44 108 MET A O 1
ATOM 878 N N . PRO A 1 109 ? 0.059 5.727 13.598 1.00 89.00 109 PRO A N 1
ATOM 879 C CA . PRO A 1 109 ? 0.674 6.017 12.310 1.00 89.00 109 PRO A CA 1
ATOM 880 C C . PRO A 1 109 ? -0.369 6.264 11.208 1.00 89.00 109 PRO A C 1
ATOM 882 O O . PRO A 1 109 ? -1.379 5.562 11.115 1.00 89.00 109 PRO A O 1
ATOM 885 N N . ARG A 1 110 ? -0.091 7.241 10.337 1.00 88.38 110 ARG A N 1
ATOM 886 C CA . ARG A 1 110 ? -0.951 7.652 9.209 1.00 88.38 110 ARG A CA 1
ATOM 887 C C . ARG A 1 110 ? -0.690 6.833 7.939 1.00 88.38 110 ARG A C 1
ATOM 889 O O . ARG A 1 110 ? -0.610 7.378 6.840 1.00 88.38 110 ARG A O 1
ATOM 896 N N . ASP A 1 111 ? -0.514 5.526 8.083 1.00 90.50 111 ASP A N 1
ATOM 897 C CA . ASP A 1 111 ? -0.335 4.609 6.959 1.00 90.50 111 ASP A CA 1
ATOM 898 C C . ASP A 1 111 ? -1.488 3.606 6.883 1.00 90.50 111 ASP A C 1
ATOM 900 O O . ASP A 1 111 ? -2.059 3.180 7.890 1.00 90.50 111 ASP A O 1
ATOM 904 N N . PHE A 1 112 ? -1.848 3.224 5.658 1.00 92.12 112 PHE A N 1
ATOM 905 C CA . PHE A 1 112 ? -3.008 2.373 5.415 1.00 92.12 112 PHE A CA 1
ATOM 906 C C . PHE A 1 112 ? -2.915 1.016 6.128 1.00 92.12 112 PHE A C 1
ATOM 908 O O . PHE A 1 112 ? -3.933 0.501 6.596 1.00 92.12 112 PHE A O 1
ATOM 915 N N . MET A 1 113 ? -1.715 0.437 6.233 1.00 93.31 113 MET A N 1
ATOM 916 C CA . MET A 1 113 ? -1.523 -0.883 6.834 1.00 93.31 113 MET A CA 1
ATOM 917 C C . MET A 1 113 ? -1.737 -0.843 8.346 1.00 93.31 113 MET A C 1
ATOM 919 O O . MET A 1 113 ? -2.480 -1.680 8.866 1.00 93.31 113 MET A O 1
ATOM 923 N N . SER A 1 114 ? -1.186 0.154 9.037 1.00 93.56 114 SER A N 1
ATOM 924 C CA . SER A 1 114 ? -1.428 0.387 10.464 1.00 93.56 114 SER A CA 1
ATOM 925 C C . SER A 1 114 ? -2.907 0.628 10.743 1.00 93.56 114 SER A C 1
ATOM 927 O O . SER A 1 114 ? -3.469 0.007 11.648 1.00 93.56 114 SER A O 1
ATOM 929 N N . ILE A 1 115 ? -3.567 1.462 9.932 1.00 95.19 115 ILE A N 1
ATOM 930 C CA . ILE A 1 115 ? -5.005 1.739 10.058 1.00 95.19 115 ILE A CA 1
ATOM 931 C C . ILE A 1 115 ? -5.818 0.448 9.895 1.00 95.19 115 ILE A C 1
ATOM 933 O O . ILE A 1 115 ? -6.631 0.109 10.756 1.00 95.19 115 ILE A O 1
ATOM 937 N N . LYS A 1 116 ? -5.578 -0.314 8.823 1.00 96.25 116 LYS A N 1
ATOM 938 C CA . LYS A 1 116 ? -6.271 -1.582 8.556 1.00 96.25 116 LYS A CA 1
ATOM 939 C C . LYS A 1 116 ? -6.070 -2.592 9.680 1.00 96.25 116 LYS A C 1
ATOM 941 O O . LYS A 1 116 ? -7.029 -3.249 10.097 1.00 96.25 116 LYS A O 1
ATOM 946 N N . HIS A 1 117 ? -4.843 -2.710 10.177 1.00 95.62 117 HIS A N 1
ATOM 947 C CA . HIS A 1 117 ? -4.505 -3.602 11.280 1.00 95.62 117 HIS A CA 1
ATOM 948 C C . HIS A 1 117 ? -5.244 -3.225 12.563 1.00 95.62 117 HIS A C 1
ATOM 950 O O . HIS A 1 117 ? -5.861 -4.087 13.188 1.00 95.62 117 HIS A O 1
ATOM 956 N N . ALA A 1 118 ? -5.258 -1.940 12.920 1.00 95.81 118 ALA A N 1
ATOM 957 C CA . ALA A 1 118 ? -5.966 -1.461 14.100 1.00 95.81 118 ALA A CA 1
ATOM 958 C C . ALA A 1 118 ? -7.465 -1.754 14.030 1.00 95.81 118 ALA A C 1
ATOM 960 O O . ALA A 1 118 ? -8.019 -2.317 14.970 1.00 95.81 118 ALA A O 1
ATOM 961 N N . ILE A 1 119 ? -8.116 -1.447 12.905 1.00 97.00 119 ILE A N 1
ATOM 962 C CA . ILE A 1 119 ? -9.552 -1.713 12.729 1.00 97.00 119 ILE A CA 1
ATOM 963 C C . ILE A 1 119 ? -9.849 -3.209 12.824 1.00 97.00 119 ILE A C 1
ATOM 965 O O . ILE A 1 119 ? -10.813 -3.606 13.478 1.00 97.00 119 ILE A O 1
ATOM 969 N N . THR A 1 120 ? -8.991 -4.044 12.235 1.00 96.62 120 THR A N 1
ATOM 970 C CA . THR A 1 120 ? -9.121 -5.505 12.310 1.00 96.62 120 THR A CA 1
ATOM 971 C C . THR A 1 120 ? -9.025 -5.995 13.755 1.00 96.62 120 THR A C 1
ATOM 973 O O . THR A 1 120 ? -9.895 -6.744 14.200 1.00 96.62 120 THR A O 1
ATOM 976 N N . LYS A 1 121 ? -8.020 -5.533 14.508 1.00 96.19 121 LYS A N 1
ATOM 977 C CA . LYS A 1 121 ? -7.834 -5.896 15.919 1.00 96.19 121 LYS A CA 1
ATOM 978 C C . LYS A 1 121 ? -8.980 -5.420 16.807 1.00 96.19 121 LYS A C 1
ATOM 980 O O . LYS A 1 121 ? -9.510 -6.210 17.577 1.00 96.19 121 LYS A O 1
ATOM 985 N N . ILE A 1 122 ? -9.398 -4.161 16.674 1.00 96.44 122 ILE A N 1
ATOM 986 C CA . ILE A 1 122 ? -10.518 -3.604 17.449 1.00 96.44 122 ILE A CA 1
ATOM 987 C C . ILE A 1 122 ? -11.798 -4.403 17.188 1.00 96.44 122 ILE A C 1
ATOM 989 O O . ILE A 1 122 ? -12.538 -4.696 18.124 1.00 96.44 122 ILE A O 1
ATOM 993 N N . ASN A 1 123 ? -12.060 -4.771 15.929 1.00 96.38 123 ASN A N 1
ATOM 994 C CA . ASN A 1 123 ? -13.229 -5.570 15.576 1.00 96.38 123 ASN A CA 1
ATOM 995 C C . ASN A 1 123 ? -13.186 -6.959 16.230 1.00 96.38 123 ASN A C 1
ATOM 997 O O . ASN A 1 123 ? -14.170 -7.387 16.829 1.00 96.38 123 ASN A O 1
ATOM 1001 N N . GLN A 1 124 ? -12.038 -7.640 16.151 1.00 95.62 124 GLN A N 1
ATOM 1002 C CA . GLN A 1 124 ? -11.835 -8.946 16.784 1.00 95.62 124 GLN A CA 1
ATOM 1003 C C . GLN A 1 124 ? -12.036 -8.874 18.302 1.00 95.62 124 GLN A C 1
ATOM 1005 O O . GLN A 1 124 ? -12.776 -9.687 18.853 1.00 95.62 124 GLN A O 1
ATOM 1010 N N . GLU A 1 125 ? -11.453 -7.873 18.961 1.00 95.38 125 GLU A N 1
ATOM 1011 C CA . GLU A 1 125 ? -11.535 -7.717 20.414 1.00 95.38 125 GLU A CA 1
ATOM 1012 C C . GLU A 1 125 ? -12.954 -7.355 20.879 1.00 95.38 125 GLU A C 1
ATOM 1014 O O . GLU A 1 125 ? -13.499 -7.960 21.803 1.00 95.38 125 GLU A O 1
ATOM 1019 N N . SER A 1 126 ? -13.606 -6.412 20.193 1.00 94.81 126 SER A N 1
ATOM 1020 C CA . SER A 1 126 ? -14.999 -6.035 20.466 1.00 94.81 126 SER A CA 1
ATOM 1021 C C . SER A 1 126 ? -15.943 -7.230 20.322 1.00 94.81 126 SER A C 1
ATOM 1023 O O . SER A 1 126 ? -16.827 -7.422 21.165 1.00 94.81 126 SER A O 1
ATOM 1025 N N . TYR A 1 127 ? -15.724 -8.061 19.300 1.00 93.81 127 TYR A N 1
ATOM 1026 C CA . TYR A 1 127 ? -16.496 -9.276 19.072 1.00 93.81 127 TYR A CA 1
ATOM 1027 C C . TYR A 1 127 ? -16.243 -10.333 20.155 1.00 93.81 127 TYR A C 1
ATOM 1029 O O . TYR A 1 127 ? -17.200 -10.873 20.713 1.00 93.81 127 TYR A O 1
ATOM 1037 N N . ALA A 1 128 ? -14.977 -10.586 20.501 1.00 94.19 128 ALA A N 1
ATOM 1038 C CA . ALA A 1 128 ? -14.592 -11.555 21.526 1.00 94.19 128 ALA A CA 1
ATOM 1039 C C . ALA A 1 128 ? -15.164 -11.195 22.906 1.00 94.19 128 ALA A C 1
ATOM 1041 O O . ALA A 1 128 ? -15.735 -12.049 23.586 1.00 94.19 128 ALA A O 1
ATOM 1042 N N . GLN A 1 129 ? -15.090 -9.918 23.295 1.00 93.50 129 GLN A N 1
ATOM 1043 C CA . GLN A 1 129 ? -15.619 -9.443 24.576 1.00 93.50 129 GLN A CA 1
ATOM 1044 C C . GLN A 1 129 ? -17.134 -9.189 24.563 1.00 93.50 129 GLN A C 1
ATOM 1046 O O . GLN A 1 129 ? -17.714 -8.942 25.622 1.00 93.50 129 GLN A O 1
ATOM 1051 N N . LYS A 1 130 ? -17.785 -9.203 23.389 1.00 91.69 130 LYS A N 1
ATOM 1052 C CA . LYS A 1 130 ? -19.184 -8.771 23.188 1.00 91.69 130 LYS A CA 1
ATOM 1053 C C . LYS A 1 130 ? -19.462 -7.374 23.759 1.00 91.69 130 LYS A C 1
ATOM 1055 O O . LYS A 1 130 ? -20.550 -7.095 24.267 1.00 91.69 130 LYS A O 1
ATOM 1060 N N . LYS A 1 131 ? -18.471 -6.484 23.688 1.00 90.69 131 LYS A N 1
ATOM 1061 C CA . LYS A 1 131 ? -18.556 -5.108 24.192 1.00 90.69 131 LYS A CA 1
ATOM 1062 C C . LYS A 1 131 ? -18.555 -4.120 23.042 1.00 90.69 131 LYS A C 1
ATOM 1064 O O . LYS A 1 131 ? -17.902 -4.327 22.024 1.00 90.69 131 LYS A O 1
ATOM 1069 N N . LYS A 1 132 ? -19.251 -2.999 23.238 1.00 92.50 132 LYS A N 1
ATOM 1070 C CA . LYS A 1 132 ? -19.170 -1.849 22.330 1.00 92.50 132 LYS A CA 1
ATOM 1071 C C . LYS A 1 132 ? -17.750 -1.284 22.329 1.00 92.50 132 LYS A C 1
ATOM 1073 O O . LYS A 1 132 ? -17.089 -1.262 23.369 1.00 92.50 132 LYS A O 1
ATOM 1078 N N . VAL A 1 133 ? -17.310 -0.777 21.180 1.00 95.75 133 VAL A N 1
ATOM 1079 C CA . VAL A 1 133 ? -16.005 -0.121 21.074 1.00 95.75 133 VAL A CA 1
ATOM 1080 C C . VAL A 1 133 ? -16.013 1.187 21.860 1.00 95.75 133 VAL A C 1
ATOM 1082 O O . VAL A 1 133 ? -16.883 2.038 21.674 1.00 95.75 133 VAL A O 1
ATOM 1085 N N . THR A 1 134 ? -15.025 1.351 22.735 1.00 95.75 134 THR A N 1
ATOM 1086 C CA . THR A 1 134 ? -14.794 2.558 23.537 1.00 95.75 134 THR A CA 1
ATOM 1087 C C . THR A 1 134 ? -13.304 2.893 23.541 1.00 95.75 134 THR A C 1
ATOM 1089 O O . THR A 1 134 ? -12.480 2.030 23.242 1.00 95.75 134 THR A O 1
ATOM 1092 N N . VAL A 1 135 ? -12.941 4.131 23.896 1.00 94.69 135 VAL A N 1
ATOM 1093 C CA . VAL A 1 135 ? -11.526 4.540 23.988 1.00 94.69 135 VAL A CA 1
ATOM 1094 C C . VAL A 1 135 ? -10.718 3.625 24.928 1.00 94.69 135 VAL A C 1
ATOM 1096 O O . VAL A 1 135 ? -9.652 3.188 24.506 1.00 94.69 135 VAL A O 1
ATOM 1099 N N . PRO A 1 136 ? -11.206 3.242 26.130 1.00 94.31 136 PRO A N 1
ATOM 1100 C CA . PRO A 1 136 ? -10.502 2.281 26.982 1.00 94.31 136 PRO A CA 1
ATOM 1101 C C . PRO A 1 136 ? -10.227 0.930 26.311 1.00 94.31 136 PRO A C 1
ATOM 1103 O O . PRO A 1 136 ? -9.096 0.457 26.366 1.00 94.31 136 PRO A O 1
ATOM 1106 N N . LEU A 1 137 ? -11.220 0.348 25.621 1.00 93.50 137 LEU A N 1
ATOM 1107 C CA . LEU A 1 137 ? -11.044 -0.925 24.906 1.00 93.50 137 LEU A CA 1
ATOM 1108 C C . LEU A 1 137 ? -9.971 -0.800 23.824 1.00 93.50 137 LEU A C 1
ATOM 1110 O O . LEU A 1 137 ? -9.106 -1.658 23.703 1.00 93.50 137 LEU A O 1
ATOM 1114 N N . VAL A 1 138 ? -10.003 0.281 23.046 1.00 94.75 138 VAL A N 1
ATOM 1115 C CA . VAL A 1 138 ? -9.020 0.517 21.981 1.00 94.75 138 VAL A CA 1
ATOM 1116 C C . VAL A 1 138 ? -7.617 0.714 22.544 1.00 94.75 138 VAL A C 1
ATOM 1118 O O . VAL A 1 138 ? -6.662 0.156 22.003 1.00 94.75 138 VAL A O 1
ATOM 1121 N N . LYS A 1 139 ? -7.499 1.470 23.639 1.00 93.25 139 LYS A N 1
ATOM 1122 C CA . LYS A 1 139 ? -6.237 1.707 24.337 1.00 93.25 139 LYS A CA 1
ATOM 1123 C C . LYS A 1 139 ? -5.587 0.393 24.775 1.00 93.25 139 LYS A C 1
ATOM 1125 O O . LYS A 1 139 ? -4.412 0.174 24.497 1.00 93.25 139 LYS A O 1
ATOM 1130 N N . GLU A 1 140 ? -6.375 -0.489 25.386 1.00 91.88 140 GLU A N 1
ATOM 1131 C CA . GLU A 1 140 ? -5.955 -1.833 25.795 1.00 91.88 140 GLU A CA 1
ATOM 1132 C C . GLU A 1 140 ? -5.606 -2.720 24.588 1.00 91.88 140 GLU A C 1
ATOM 1134 O O . GLU A 1 140 ? -4.543 -3.328 24.549 1.00 91.88 140 GLU A O 1
ATOM 1139 N N . THR A 1 141 ? -6.451 -2.735 23.553 1.00 93.00 141 THR A N 1
ATOM 1140 C CA . THR A 1 141 ? -6.284 -3.607 22.372 1.00 93.00 141 THR A CA 1
ATOM 1141 C C . THR A 1 141 ? -5.017 -3.290 21.574 1.00 93.00 141 THR A C 1
ATOM 1143 O O . THR A 1 141 ? -4.364 -4.180 21.017 1.00 93.00 141 THR A O 1
ATOM 1146 N N . LEU A 1 142 ? -4.701 -2.001 21.438 1.00 92.06 142 LEU A N 1
ATOM 1147 C CA . LEU A 1 142 ? -3.627 -1.521 20.569 1.00 92.06 142 LEU A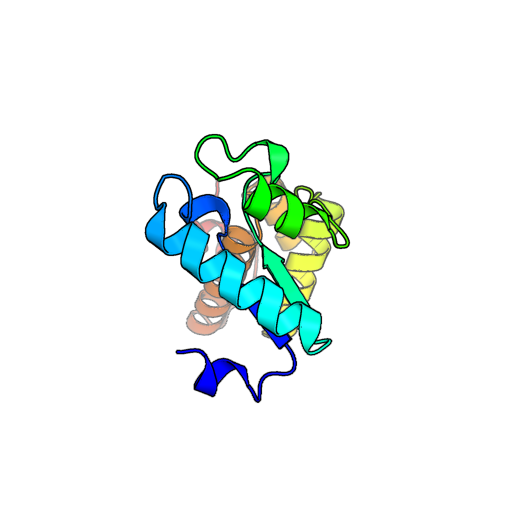 CA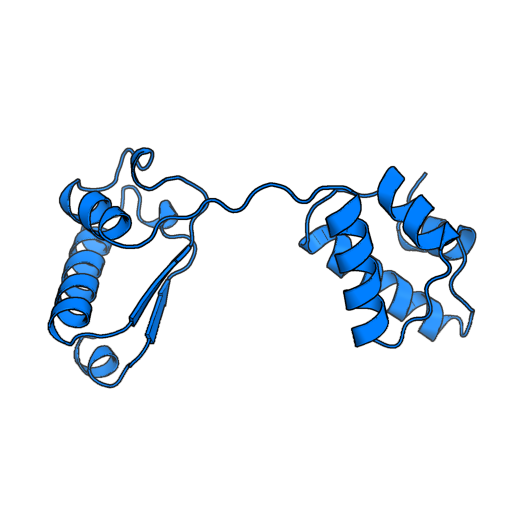 1
ATOM 1148 C C . LEU A 1 142 ? -2.353 -1.142 21.330 1.00 92.06 142 LEU A C 1
ATOM 1150 O O . LEU A 1 142 ? -1.383 -0.750 20.685 1.00 92.06 142 LEU A O 1
ATOM 1154 N N . ASN A 1 143 ? -2.337 -1.266 22.663 1.00 89.19 143 ASN A N 1
ATOM 1155 C CA . ASN A 1 143 ? -1.249 -0.791 23.526 1.00 89.19 143 ASN A CA 1
ATOM 1156 C C . ASN A 1 143 ? -0.866 0.671 23.238 1.00 89.19 143 ASN A C 1
ATOM 1158 O O . ASN A 1 143 ? 0.312 1.029 23.209 1.00 89.19 143 ASN A O 1
ATOM 1162 N N . LEU A 1 144 ? -1.871 1.511 22.982 1.00 80.62 144 LEU A N 1
ATOM 1163 C CA . LEU A 1 144 ? -1.663 2.935 22.734 1.00 80.62 144 LEU A CA 1
ATOM 1164 C C . LEU A 1 144 ? -1.625 3.706 24.067 1.00 80.62 144 LEU A C 1
ATOM 1166 O O . LEU A 1 144 ? -2.259 3.292 25.040 1.00 80.62 144 LEU A O 1
ATOM 1170 N N . PRO A 1 145 ? -0.877 4.820 24.152 1.00 62.25 145 PRO A N 1
ATOM 1171 C CA . PRO A 1 145 ? -0.824 5.634 25.363 1.00 62.25 145 PRO A CA 1
ATOM 1172 C C . PRO A 1 145 ? -2.116 6.420 25.616 1.00 62.25 145 PRO A C 1
ATOM 1174 O O . PRO A 1 145 ? -2.851 6.740 24.655 1.00 62.25 145 PRO A O 1
#

Sequence (145 aa):
FISILSNIDLFLLDAVDHIEGKRTSQEKLYLVINSLIEKEKKIAFAGNLNPAKLKNTEDYLISRFQWGMSTELKPIDDNTTAKIITKLARDVRLILPEKVIEYLLIRMPRDFMSIKHAITKINQESYAQKKKVTVPLVKETLNLP

Solvent-accessible surface area (backbone atoms only — not comparable to full-atom values): 8833 Å² total; per-residue (Å²): 116,70,74,72,62,70,81,53,65,66,48,78,44,71,54,56,65,77,44,51,70,38,61,75,58,46,55,52,47,44,57,51,53,50,57,36,52,78,67,72,34,44,75,50,78,40,54,93,60,62,60,95,70,49,83,53,50,60,68,74,51,38,49,58,67,61,72,56,95,80,82,82,88,72,84,60,50,72,71,56,46,52,50,49,54,54,48,56,28,53,76,71,70,43,73,73,50,67,72,41,53,56,51,46,68,76,72,48,71,72,42,73,66,57,47,53,50,50,53,52,50,50,49,52,50,28,60,74,69,73,43,81,67,44,59,69,58,48,31,66,74,66,73,50,132